Protein AF-Q6FC53-F1 (afdb_monomer_lite)

pLDDT: mean 86.25, std 14.23, range [37.38, 97.0]

Radius of gyration: 13.84 Å; chains: 1; bounding box: 30×32×36 Å

Structure (mmCIF, N/CA/C/O backbone):
data_AF-Q6FC53-F1
#
_entry.id   AF-Q6FC53-F1
#
loop_
_atom_site.group_PDB
_atom_site.id
_atom_site.type_symbol
_atom_site.label_atom_id
_atom_site.label_alt_id
_atom_site.label_comp_id
_atom_site.label_asym_id
_atom_site.label_entity_id
_atom_site.label_seq_id
_atom_site.pdbx_PDB_ins_code
_atom_site.Cartn_x
_atom_site.Cartn_y
_atom_site.Cartn_z
_atom_site.occupancy
_atom_site.B_iso_or_equiv
_atom_site.auth_seq_id
_atom_site.auth_comp_id
_atom_site.auth_asym_id
_atom_site.auth_atom_id
_atom_site.pdbx_PDB_model_num
ATOM 1 N N . MET A 1 1 ? -10.000 25.575 -15.795 1.00 37.38 1 MET A N 1
ATOM 2 C CA . MET A 1 1 ? -9.246 24.410 -16.296 1.00 37.38 1 MET A CA 1
ATOM 3 C C . MET A 1 1 ? -9.890 23.176 -15.709 1.00 37.38 1 MET A C 1
ATOM 5 O O . MET A 1 1 ? -9.745 22.928 -14.522 1.00 37.38 1 MET A O 1
ATOM 9 N N . SER A 1 2 ? -10.734 22.531 -16.503 1.00 40.47 2 SER A N 1
ATOM 10 C CA . SER A 1 2 ? -11.608 21.436 -16.094 1.00 40.47 2 SER A CA 1
ATOM 11 C C . SER A 1 2 ? -10.758 20.213 -15.769 1.00 40.47 2 SER A C 1
ATOM 13 O O . SER A 1 2 ? -10.065 19.702 -16.646 1.00 40.47 2 SER A O 1
ATOM 15 N N . GLU A 1 3 ? -10.779 19.757 -14.518 1.00 51.53 3 GLU A N 1
ATOM 16 C CA . GLU A 1 3 ? -10.260 18.435 -14.183 1.00 51.53 3 GLU A CA 1
ATOM 17 C C . GLU A 1 3 ? -11.138 17.413 -14.909 1.00 51.53 3 GLU A C 1
ATOM 19 O O . GLU A 1 3 ? -12.282 17.170 -14.526 1.00 51.53 3 GLU A O 1
ATOM 24 N N . GLU A 1 4 ? -10.632 16.843 -16.003 1.00 46.25 4 GLU A N 1
ATOM 25 C CA . GLU A 1 4 ? -11.177 15.609 -16.553 1.00 46.25 4 GLU A CA 1
ATOM 26 C C . GLU A 1 4 ? -11.101 14.556 -15.449 1.00 46.25 4 GLU A C 1
ATOM 28 O O . GLU A 1 4 ? -10.051 13.964 -15.178 1.00 46.25 4 GLU A O 1
ATOM 33 N N . ILE A 1 5 ? -12.230 14.331 -14.777 1.00 55.28 5 ILE A N 1
ATOM 34 C CA . ILE A 1 5 ? -12.411 13.212 -13.865 1.00 55.28 5 ILE A CA 1
ATOM 35 C C . ILE A 1 5 ? -12.428 11.970 -14.749 1.00 55.28 5 ILE A C 1
ATOM 37 O O . ILE A 1 5 ? -13.477 11.464 -15.147 1.00 55.28 5 ILE A O 1
ATOM 41 N N . THR A 1 6 ? -11.239 11.488 -15.111 1.00 54.53 6 THR A N 1
ATOM 42 C CA . THR A 1 6 ? -11.091 10.169 -15.708 1.00 54.53 6 THR A CA 1
ATOM 43 C C . THR A 1 6 ? -11.644 9.192 -14.676 1.00 54.53 6 THR A C 1
ATOM 45 O O . THR A 1 6 ? -11.037 8.940 -13.634 1.00 54.53 6 THR A O 1
ATOM 48 N N . ASN A 1 7 ? -12.858 8.692 -14.915 1.00 56.75 7 ASN A N 1
ATOM 49 C CA . ASN A 1 7 ? -13.526 7.708 -14.069 1.00 56.75 7 ASN A CA 1
ATOM 50 C C . ASN A 1 7 ? -12.848 6.344 -14.275 1.00 56.75 7 ASN A C 1
ATOM 52 O O . ASN A 1 7 ? -13.414 5.381 -14.790 1.00 56.75 7 ASN A O 1
ATOM 56 N N . LYS A 1 8 ? -11.550 6.295 -13.976 1.00 67.06 8 LYS A N 1
ATOM 57 C CA . LYS A 1 8 ? -10.719 5.115 -14.103 1.00 67.06 8 LYS A CA 1
ATOM 58 C C . LYS A 1 8 ? -11.022 4.267 -12.883 1.00 67.06 8 LYS A C 1
ATOM 60 O O . LYS A 1 8 ? -10.640 4.617 -11.766 1.00 67.06 8 LYS A O 1
ATOM 65 N N . LYS A 1 9 ? -11.750 3.170 -13.103 1.00 76.00 9 LYS A N 1
ATOM 66 C CA . LYS A 1 9 ? -12.092 2.193 -12.066 1.00 76.00 9 LYS A CA 1
ATOM 67 C C . LYS A 1 9 ? -10.842 1.894 -11.237 1.00 76.00 9 LYS A C 1
ATOM 69 O O . LYS A 1 9 ? -9.827 1.463 -11.787 1.00 76.00 9 LYS A O 1
ATOM 74 N N . LYS A 1 10 ? -10.897 2.164 -9.930 1.00 77.12 10 LYS A N 1
ATOM 75 C CA . LYS A 1 10 ? -9.797 1.823 -9.023 1.00 77.12 10 LYS A CA 1
ATOM 76 C C . LYS A 1 10 ? -9.706 0.300 -8.961 1.00 77.12 10 LYS A C 1
ATOM 78 O O . LYS A 1 10 ? -10.697 -0.368 -8.677 1.00 77.12 10 LYS A O 1
ATOM 83 N N . VAL A 1 11 ? -8.533 -0.232 -9.282 1.00 86.62 11 VAL A N 1
ATOM 84 C CA . VAL A 1 11 ? -8.239 -1.669 -9.261 1.00 86.62 11 VAL A CA 1
ATOM 85 C C . VAL A 1 11 ? -7.267 -1.926 -8.122 1.00 86.62 11 VAL A C 1
ATOM 87 O O . VAL A 1 11 ? -6.383 -1.099 -7.889 1.00 86.62 11 VAL A O 1
ATOM 90 N N . ALA A 1 12 ? -7.437 -3.057 -7.439 1.00 92.06 12 ALA A N 1
ATOM 91 C CA . ALA A 1 12 ? -6.531 -3.491 -6.387 1.00 92.06 12 ALA A CA 1
ATOM 92 C C . ALA A 1 12 ? -5.086 -3.556 -6.886 1.00 92.06 12 ALA A C 1
ATOM 94 O O . ALA A 1 12 ? -4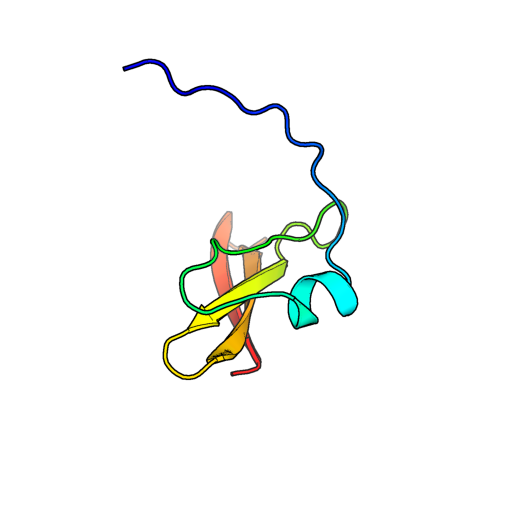.818 -3.846 -8.064 1.00 92.06 12 ALA A O 1
ATOM 95 N N . LEU A 1 13 ? -4.147 -3.286 -5.983 1.00 92.69 13 LEU A N 1
ATOM 96 C CA . LEU A 1 13 ? -2.740 -3.472 -6.292 1.00 92.69 13 LEU A CA 1
ATOM 97 C C . LEU A 1 13 ? -2.474 -4.958 -6.527 1.00 92.69 13 LEU A C 1
ATOM 99 O O . LEU A 1 13 ? -2.943 -5.835 -5.814 1.00 92.69 13 LEU A O 1
ATOM 103 N N . SER A 1 14 ? -1.702 -5.242 -7.570 1.00 92.62 14 SER A N 1
ATOM 104 C CA . SER A 1 14 ? -1.244 -6.592 -7.887 1.00 92.62 14 SER A CA 1
ATOM 105 C C . SER A 1 14 ? 0.244 -6.558 -8.183 1.00 92.62 14 SER A C 1
ATOM 107 O O . SER A 1 14 ? 0.745 -5.553 -8.693 1.00 9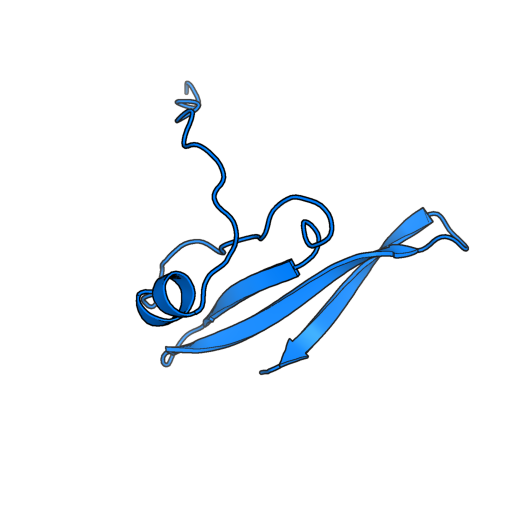2.62 14 SER A O 1
ATOM 109 N N . ALA A 1 15 ? 0.940 -7.670 -7.935 1.00 92.19 15 ALA A N 1
ATOM 110 C CA . ALA A 1 15 ? 2.365 -7.808 -8.240 1.00 92.19 15 ALA A CA 1
ATOM 111 C C . ALA A 1 15 ? 2.672 -7.392 -9.690 1.00 92.19 15 ALA A C 1
ATOM 113 O O . ALA A 1 15 ? 3.498 -6.519 -9.931 1.00 92.19 15 ALA A O 1
ATOM 114 N N . ARG A 1 16 ? 1.869 -7.863 -10.654 1.00 92.94 16 ARG A N 1
ATOM 115 C CA . ARG A 1 16 ? 1.995 -7.486 -12.071 1.00 92.94 16 ARG A CA 1
ATOM 116 C C . ARG A 1 16 ? 1.857 -5.978 -12.315 1.00 92.94 16 ARG A C 1
ATOM 118 O O . ARG A 1 16 ? 2.498 -5.434 -13.214 1.00 92.94 16 ARG A O 1
ATOM 125 N N . ALA A 1 17 ? 0.987 -5.293 -11.571 1.00 90.69 17 ALA A N 1
ATOM 126 C CA . ALA A 1 17 ? 0.798 -3.850 -11.704 1.00 90.69 17 ALA A CA 1
ATOM 127 C C . ALA A 1 17 ? 1.973 -3.049 -11.129 1.00 90.69 17 ALA A C 1
ATOM 129 O O . ALA A 1 17 ? 2.243 -1.963 -11.654 1.00 90.69 17 ALA A O 1
ATOM 130 N N . VAL A 1 18 ? 2.628 -3.583 -10.092 1.00 91.25 18 VAL A N 1
ATOM 131 C CA . VAL A 1 18 ? 3.867 -3.071 -9.492 1.00 91.25 18 VAL A CA 1
ATOM 132 C C . VAL A 1 18 ? 5.045 -3.317 -10.440 1.00 91.25 18 VAL A C 1
ATOM 134 O O . VAL A 1 18 ? 5.799 -2.392 -10.728 1.00 91.25 18 VAL A O 1
ATOM 137 N N . ASP A 1 19 ? 5.133 -4.512 -11.029 1.00 91.19 19 ASP A N 1
ATOM 138 C CA . ASP A 1 19 ? 6.183 -4.902 -11.978 1.00 91.19 19 ASP A CA 1
ATOM 139 C C . ASP A 1 19 ? 6.244 -4.038 -13.226 1.00 91.19 19 ASP A C 1
ATOM 141 O O . ASP A 1 19 ? 7.318 -3.706 -13.722 1.00 91.19 19 ASP A O 1
ATOM 145 N N . LYS A 1 20 ? 5.075 -3.617 -13.699 1.00 91.00 20 LYS A N 1
ATOM 146 C CA . LYS A 1 20 ? 4.941 -2.741 -14.860 1.00 91.00 20 LYS A CA 1
ATOM 147 C C . LYS A 1 20 ? 5.145 -1.258 -14.546 1.00 91.00 20 LYS A C 1
ATOM 149 O O . LYS A 1 20 ? 5.013 -0.442 -15.459 1.00 91.00 20 LYS A O 1
ATOM 154 N N . MET A 1 21 ? 5.392 -0.873 -13.292 1.00 90.50 21 MET A N 1
ATOM 155 C CA . MET A 1 21 ? 5.637 0.531 -12.973 1.00 90.50 21 MET A CA 1
ATOM 156 C C . MET A 1 21 ? 6.983 0.989 -13.534 1.00 90.50 21 MET A C 1
ATOM 158 O O . MET A 1 21 ? 7.995 0.304 -13.412 1.00 90.50 21 MET A O 1
ATOM 162 N N . LYS A 1 22 ? 6.977 2.182 -14.131 1.00 90.50 22 LYS A N 1
ATOM 163 C CA . LYS A 1 22 ? 8.166 2.848 -14.665 1.00 90.50 22 LYS A CA 1
ATOM 164 C C . LYS A 1 22 ? 8.489 4.087 -13.840 1.00 90.50 22 LYS A C 1
ATOM 166 O O . LYS A 1 22 ? 7.599 4.674 -13.219 1.00 90.50 22 LYS A O 1
ATOM 171 N N . ILE A 1 23 ? 9.744 4.521 -13.884 1.00 89.94 23 ILE A N 1
ATOM 172 C CA . ILE A 1 23 ? 10.163 5.807 -13.314 1.00 89.94 23 ILE A CA 1
ATOM 173 C C . ILE A 1 23 ? 9.300 6.920 -13.931 1.00 89.94 23 ILE A C 1
ATOM 175 O O . ILE A 1 23 ? 9.083 6.933 -15.141 1.00 89.94 23 ILE A O 1
ATOM 179 N N . GLY A 1 24 ? 8.765 7.814 -13.097 1.00 84.69 24 GLY A N 1
ATOM 180 C CA . GLY A 1 24 ? 7.856 8.885 -13.528 1.00 84.69 24 GLY A CA 1
ATOM 181 C C . GLY A 1 24 ? 6.381 8.479 -13.630 1.00 84.69 24 GLY A C 1
ATOM 182 O O . GLY A 1 24 ? 5.535 9.332 -13.878 1.00 84.69 24 GLY A O 1
ATOM 183 N N . THR A 1 25 ? 6.044 7.205 -13.396 1.00 86.88 25 THR A N 1
ATOM 184 C CA . THR A 1 25 ? 4.640 6.793 -13.236 1.00 86.88 25 THR A CA 1
ATOM 185 C C . THR A 1 25 ? 4.099 7.322 -11.910 1.00 86.88 25 THR A C 1
ATOM 187 O O . THR A 1 25 ? 4.794 7.272 -10.896 1.00 86.88 25 THR A O 1
ATOM 190 N N . SER A 1 26 ? 2.844 7.772 -11.908 1.00 88.88 26 SER A N 1
ATOM 191 C CA . SER A 1 26 ? 2.135 8.165 -10.690 1.00 88.88 26 SER A CA 1
ATOM 192 C C . SER A 1 26 ? 2.080 7.027 -9.667 1.00 88.88 26 SER A C 1
ATOM 194 O O . SER A 1 26 ? 1.977 5.850 -10.034 1.00 88.88 26 SER A O 1
ATOM 196 N N . ASP A 1 27 ? 2.048 7.393 -8.388 1.00 90.81 27 ASP A N 1
ATOM 197 C CA . ASP A 1 27 ? 1.823 6.456 -7.290 1.00 90.81 27 ASP A CA 1
ATOM 198 C C . ASP A 1 27 ? 0.557 5.627 -7.519 1.00 90.81 27 ASP A C 1
ATOM 200 O O . ASP A 1 27 ? -0.474 6.134 -7.976 1.00 90.81 27 ASP A O 1
ATOM 204 N N . LYS A 1 28 ? 0.622 4.346 -7.162 1.00 92.38 28 LYS A N 1
ATOM 205 C CA . LYS A 1 28 ? -0.543 3.460 -7.188 1.00 92.38 28 LYS A CA 1
ATOM 206 C C . LYS A 1 28 ? -0.969 3.157 -5.762 1.00 92.38 28 LYS A C 1
ATOM 208 O O . LYS A 1 28 ? -0.120 2.962 -4.897 1.00 92.38 28 LYS A O 1
ATOM 213 N N . ARG A 1 29 ? -2.276 3.132 -5.516 1.00 93.12 29 ARG A N 1
ATOM 214 C CA . ARG A 1 29 ? -2.863 2.800 -4.213 1.00 93.12 29 ARG A CA 1
ATOM 215 C C . ARG A 1 29 ? -3.712 1.554 -4.335 1.00 93.12 29 ARG A C 1
ATOM 217 O O . ARG A 1 29 ? -4.281 1.322 -5.401 1.00 93.12 29 ARG A O 1
ATOM 224 N N . ASP A 1 30 ? -3.789 0.798 -3.251 1.00 95.12 30 ASP A N 1
ATOM 225 C CA . ASP A 1 30 ? -4.720 -0.316 -3.169 1.00 95.12 30 ASP A CA 1
ATOM 226 C C . ASP A 1 30 ? -6.157 0.171 -2.933 1.00 95.12 30 ASP A C 1
ATOM 228 O O . ASP A 1 30 ? -6.427 1.374 -2.814 1.00 95.12 30 ASP A O 1
ATOM 232 N N . ILE A 1 31 ? -7.087 -0.776 -2.877 1.00 93.88 31 ILE A N 1
ATOM 233 C CA . ILE A 1 31 ? -8.508 -0.545 -2.623 1.00 93.88 31 ILE A CA 1
ATOM 234 C C . ILE A 1 31 ? -8.998 -1.385 -1.437 1.00 93.88 31 ILE A C 1
ATOM 236 O O . ILE A 1 31 ? -8.297 -2.263 -0.944 1.00 93.88 31 ILE A O 1
ATOM 240 N N . GLY A 1 32 ? -10.227 -1.118 -0.988 1.00 91.88 32 GLY A N 1
ATOM 241 C CA . GLY A 1 32 ? -10.857 -1.877 0.094 1.00 91.88 32 GLY A CA 1
ATOM 242 C C . GLY A 1 32 ? -10.120 -1.709 1.423 1.00 91.88 32 GLY A C 1
ATOM 243 O O . GLY A 1 32 ? -9.740 -0.594 1.785 1.00 91.88 32 GLY A O 1
ATOM 244 N N . GLU A 1 33 ? -9.912 -2.820 2.128 1.00 91.94 33 GLU A N 1
ATOM 245 C CA . GLU A 1 33 ? -9.245 -2.871 3.436 1.00 91.94 33 GLU A CA 1
ATOM 246 C C . GLU A 1 33 ? -7.837 -2.253 3.405 1.00 91.94 33 GLU A C 1
ATOM 248 O O . GLU A 1 33 ? -7.451 -1.520 4.313 1.00 91.94 33 GLU A O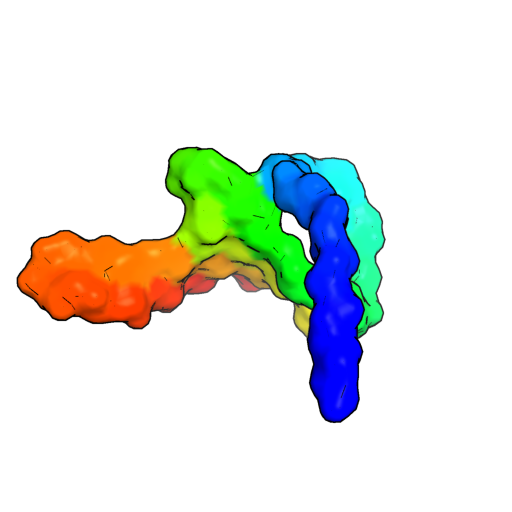 1
ATOM 253 N N . TYR A 1 34 ? -7.102 -2.444 2.306 1.00 92.88 34 TYR A N 1
ATOM 254 C CA . TYR A 1 34 ? -5.737 -1.945 2.150 1.00 92.88 34 TYR A CA 1
ATOM 255 C C . TYR A 1 34 ? -5.656 -0.573 1.477 1.00 92.88 34 TYR A C 1
ATOM 257 O O . TYR A 1 34 ? -4.591 -0.191 1.008 1.00 92.88 34 TYR A O 1
ATOM 265 N N . THR A 1 35 ? -6.725 0.233 1.449 1.00 93.69 35 THR A N 1
ATOM 266 C CA . THR A 1 35 ? -6.714 1.549 0.770 1.00 93.69 35 THR A CA 1
ATOM 267 C C . THR A 1 35 ? -5.629 2.523 1.265 1.00 93.69 35 THR A C 1
ATOM 269 O O . THR A 1 35 ? -5.330 3.513 0.585 1.00 93.69 35 THR A O 1
ATOM 272 N N . GLY A 1 36 ? -5.065 2.283 2.452 1.00 94.56 36 GLY A N 1
ATOM 273 C CA . GLY A 1 36 ? -3.920 3.015 2.991 1.00 94.56 36 GLY A CA 1
ATOM 274 C C . GLY A 1 36 ? -2.581 2.646 2.343 1.00 94.56 36 GLY A C 1
ATOM 275 O O . GLY A 1 36 ? -1.642 3.440 2.409 1.00 94.56 36 GLY A O 1
ATOM 276 N N . LEU A 1 37 ? -2.485 1.478 1.708 1.00 95.56 37 LEU A N 1
ATOM 277 C CA . LEU A 1 37 ? -1.287 0.971 1.053 1.00 95.56 37 LEU A CA 1
ATOM 278 C C . LEU A 1 37 ? -1.092 1.630 -0.313 1.00 95.56 37 LEU A C 1
ATOM 280 O O . LEU A 1 37 ? -2.013 1.784 -1.118 1.00 95.56 37 LEU A O 1
ATOM 284 N N . SER A 1 38 ? 0.147 2.018 -0.582 1.00 94.56 38 SER A N 1
ATOM 285 C CA . SER A 1 38 ? 0.554 2.636 -1.832 1.00 94.56 38 SER A CA 1
ATOM 286 C C . SER A 1 38 ? 1.988 2.280 -2.189 1.00 94.56 38 SER A C 1
ATOM 288 O O . SER A 1 38 ? 2.794 1.957 -1.318 1.00 94.56 38 SER A O 1
ATOM 290 N N . VAL A 1 39 ? 2.298 2.354 -3.478 1.00 94.62 39 VAL A N 1
ATOM 291 C CA . VAL A 1 39 ? 3.631 2.113 -4.025 1.00 94.62 39 VAL A CA 1
ATOM 292 C C . VAL A 1 39 ? 4.057 3.289 -4.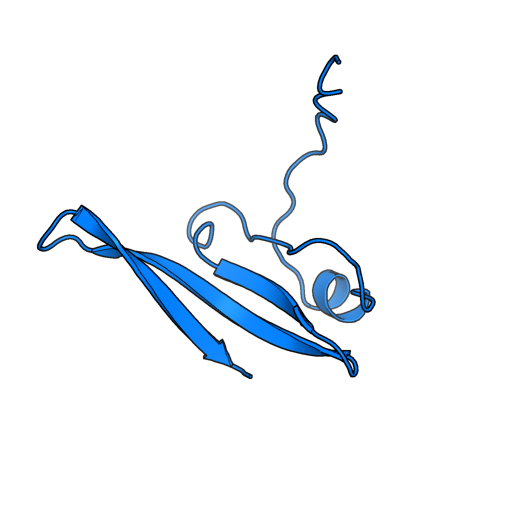897 1.00 94.62 39 VAL A C 1
ATOM 294 O O . VAL A 1 39 ? 3.288 3.777 -5.731 1.00 94.62 39 VAL A O 1
ATOM 297 N N . THR A 1 40 ? 5.304 3.713 -4.711 1.00 92.19 40 THR A N 1
ATOM 298 C CA . THR A 1 40 ? 5.959 4.773 -5.481 1.00 92.19 40 THR A CA 1
ATOM 299 C C . THR A 1 40 ? 7.187 4.204 -6.182 1.00 92.19 40 THR A C 1
ATOM 301 O O . THR A 1 40 ? 7.998 3.521 -5.556 1.00 92.19 40 THR A O 1
ATOM 304 N N . CYS A 1 41 ? 7.370 4.530 -7.464 1.00 91.94 41 CYS A N 1
ATOM 305 C CA . CYS A 1 41 ? 8.622 4.265 -8.179 1.00 91.94 41 CYS A CA 1
ATOM 306 C C . CYS A 1 41 ? 9.526 5.496 -8.131 1.00 91.94 41 CYS A C 1
ATOM 308 O O . CYS A 1 41 ? 9.247 6.509 -8.773 1.00 91.94 41 CYS A O 1
ATOM 310 N N . ARG A 1 42 ? 10.611 5.407 -7.359 1.00 84.44 42 ARG A N 1
ATOM 311 C CA . ARG A 1 42 ? 11.599 6.481 -7.214 1.00 84.44 42 ARG A CA 1
ATOM 312 C C . ARG A 1 42 ? 12.607 6.478 -8.369 1.00 84.44 42 ARG A C 1
ATOM 314 O O . ARG A 1 42 ? 12.611 5.601 -9.237 1.00 84.44 42 ARG A O 1
ATOM 321 N N . LYS A 1 43 ? 13.483 7.490 -8.373 1.00 78.25 43 LYS A N 1
ATOM 322 C CA . LYS A 1 43 ? 14.663 7.533 -9.250 1.00 78.25 43 LYS A CA 1
ATOM 323 C C . LYS A 1 43 ? 15.483 6.248 -9.041 1.00 78.25 43 LYS A C 1
ATOM 325 O O . LYS A 1 43 ? 15.573 5.771 -7.916 1.00 78.25 43 LYS A O 1
ATOM 330 N N . MET A 1 44 ? 16.031 5.696 -10.126 1.00 80.06 44 MET A N 1
ATOM 331 C CA . MET A 1 44 ? 16.727 4.392 -10.181 1.00 80.06 44 MET A CA 1
ATOM 332 C C . MET A 1 44 ? 15.834 3.138 -10.106 1.00 80.06 44 MET A C 1
ATOM 334 O O . MET A 1 44 ? 16.348 2.035 -9.969 1.00 80.06 44 MET A O 1
ATOM 338 N N . GLY A 1 45 ? 14.508 3.269 -10.236 1.00 76.62 45 GLY A N 1
ATOM 339 C CA . GLY A 1 45 ? 13.605 2.109 -10.327 1.00 76.62 45 GLY A CA 1
ATOM 340 C C . GLY A 1 45 ? 13.286 1.447 -8.985 1.00 76.62 45 GLY A C 1
ATOM 341 O O . GLY A 1 45 ? 12.595 0.430 -8.955 1.00 76.62 45 GLY A O 1
ATOM 342 N N . LEU A 1 46 ? 13.741 2.046 -7.883 1.00 86.56 46 LEU A N 1
ATOM 343 C CA . LEU A 1 46 ? 13.462 1.581 -6.534 1.00 86.56 46 LEU A CA 1
ATOM 344 C C . LEU A 1 46 ? 11.969 1.742 -6.201 1.00 86.56 46 LEU A C 1
ATOM 346 O O . LEU A 1 46 ? 11.375 2.801 -6.450 1.00 86.56 46 LEU A O 1
ATOM 350 N N . ARG A 1 47 ? 11.364 0.689 -5.645 1.00 90.31 47 ARG A N 1
ATOM 351 C CA . ARG A 1 47 ? 9.928 0.617 -5.355 1.00 90.31 47 ARG A CA 1
ATOM 352 C C . ARG A 1 47 ? 9.696 0.701 -3.859 1.00 90.31 47 ARG A C 1
ATOM 354 O O . ARG A 1 47 ? 9.874 -0.275 -3.145 1.00 90.31 47 ARG A O 1
ATOM 361 N N . SER A 1 48 ? 9.220 1.857 -3.414 1.00 92.12 48 SER A N 1
ATOM 362 C CA . SER A 1 48 ? 8.943 2.081 -2.001 1.00 92.12 48 SER A CA 1
ATOM 363 C C . SER A 1 48 ? 7.467 1.862 -1.705 1.00 92.12 48 SER A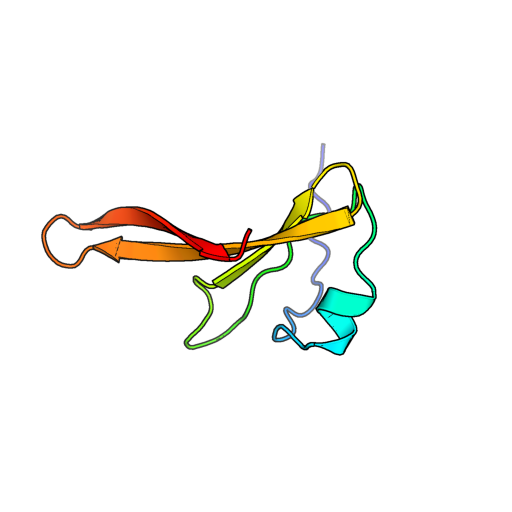 C 1
ATOM 365 O O . SER A 1 48 ? 6.600 2.442 -2.367 1.00 92.12 48 SER A O 1
ATOM 367 N N . PHE A 1 49 ? 7.194 1.041 -0.694 1.00 94.00 49 PHE A N 1
ATOM 368 C CA . PHE A 1 49 ? 5.847 0.755 -0.218 1.00 94.00 49 PHE A CA 1
ATOM 369 C C . PHE A 1 49 ? 5.547 1.581 1.024 1.00 94.00 49 PHE A C 1
ATOM 371 O O . PHE A 1 49 ? 6.338 1.646 1.966 1.00 94.00 49 PHE A O 1
ATOM 378 N N . VAL A 1 50 ? 4.380 2.211 1.022 1.00 95.00 50 VAL A N 1
ATOM 379 C CA . VAL A 1 50 ? 3.952 3.151 2.049 1.00 95.00 50 VAL A CA 1
ATOM 380 C C . VAL A 1 50 ? 2.551 2.792 2.506 1.00 95.00 50 VAL A C 1
ATOM 382 O O . VAL A 1 50 ? 1.648 2.682 1.678 1.00 95.00 50 VAL A O 1
ATOM 385 N N . TYR A 1 51 ? 2.351 2.721 3.819 1.00 96.00 51 TYR A N 1
ATOM 386 C CA . TYR A 1 51 ? 1.035 2.604 4.431 1.00 96.00 51 TYR A CA 1
ATOM 387 C C . TYR A 1 51 ? 0.643 3.904 5.133 1.00 96.00 51 TYR A C 1
ATOM 389 O O . TYR A 1 51 ? 1.391 4.438 5.955 1.00 96.00 51 TYR A O 1
ATOM 397 N N . ARG A 1 52 ? -0.533 4.435 4.799 1.00 95.94 52 ARG A N 1
ATOM 398 C CA . ARG A 1 52 ? -1.099 5.645 5.395 1.00 95.94 52 ARG A CA 1
ATOM 399 C C . ARG A 1 52 ? -2.391 5.315 6.126 1.00 95.94 52 ARG A C 1
ATOM 401 O O . ARG A 1 52 ? -3.325 4.807 5.516 1.00 95.94 52 ARG A O 1
ATOM 408 N N . TYR A 1 53 ? -2.463 5.672 7.401 1.00 95.19 53 TYR A N 1
ATOM 409 C CA . TYR A 1 53 ? -3.606 5.385 8.264 1.00 95.19 53 TYR A CA 1
ATOM 410 C C . TYR A 1 53 ? -3.930 6.581 9.157 1.00 95.19 53 TYR A C 1
ATOM 412 O O . TYR A 1 53 ? -3.087 7.455 9.368 1.00 95.19 53 TYR A O 1
ATOM 420 N N . ARG A 1 54 ? -5.161 6.633 9.672 1.00 95.50 54 ARG A N 1
ATOM 421 C CA . ARG A 1 54 ? -5.513 7.539 10.769 1.00 95.50 54 ARG A CA 1
ATOM 422 C C . ARG A 1 54 ? -5.283 6.818 12.084 1.00 95.50 54 ARG A C 1
ATOM 424 O O . ARG A 1 54 ? -5.777 5.711 12.274 1.00 95.50 54 ARG A O 1
ATOM 431 N N . SER A 1 55 ? -4.506 7.432 12.960 1.00 94.88 55 SER A N 1
ATOM 432 C CA . SER A 1 55 ? -4.245 6.901 14.290 1.00 94.88 55 SER A CA 1
ATOM 433 C C . SER A 1 55 ? -5.520 6.991 15.139 1.00 94.88 55 SER A C 1
ATOM 435 O O . SER A 1 55 ? -6.126 8.059 15.193 1.00 94.88 55 SER A O 1
ATOM 437 N N . PRO A 1 56 ? -5.952 5.905 15.804 1.00 94.94 56 PRO A N 1
ATOM 438 C CA . PRO A 1 56 ? -7.175 5.919 16.608 1.00 94.94 56 PRO A CA 1
ATOM 439 C C . PRO A 1 56 ? -7.020 6.708 17.916 1.00 94.94 56 PRO A C 1
ATOM 441 O O . PRO A 1 56 ? -8.015 7.004 18.564 1.00 94.94 56 PRO A O 1
ATOM 444 N N . LEU A 1 57 ? -5.785 7.042 18.308 1.00 97.00 57 LEU A N 1
ATOM 445 C CA . LEU A 1 57 ? -5.490 7.736 19.564 1.00 97.00 57 LEU A CA 1
ATOM 446 C C . LEU A 1 57 ? -5.759 9.243 19.480 1.00 97.00 57 LEU A C 1
ATOM 448 O O . LEU A 1 57 ? -6.204 9.857 20.439 1.00 97.00 57 LEU A O 1
ATOM 452 N N . ASP A 1 58 ? -5.450 9.836 18.332 1.00 96.69 58 ASP A N 1
ATOM 453 C CA . ASP A 1 58 ? -5.385 11.288 18.124 1.00 96.69 58 ASP A CA 1
ATOM 454 C C . ASP A 1 58 ? -5.996 11.718 16.780 1.00 96.69 58 ASP A C 1
ATOM 456 O O . ASP A 1 58 ? -5.948 12.889 16.411 1.00 96.69 58 ASP A O 1
ATOM 460 N N . ASN A 1 59 ? -6.549 10.771 16.015 1.00 95.25 59 ASN A N 1
ATOM 461 C CA . ASN A 1 59 ? -7.102 10.965 14.674 1.00 95.25 59 ASN A CA 1
ATOM 462 C C . ASN A 1 59 ? -6.106 11.556 13.648 1.00 95.25 59 ASN A C 1
ATOM 464 O O . ASN A 1 59 ? -6.501 11.990 12.554 1.00 95.25 59 ASN A O 1
ATOM 468 N N . SER A 1 60 ? -4.807 11.561 13.972 1.00 96.44 60 SER A N 1
ATOM 469 C CA . SER A 1 60 ? -3.765 12.124 13.118 1.00 96.44 60 SER A CA 1
ATOM 470 C C . SER A 1 60 ? -3.481 11.210 11.929 1.00 96.44 60 SER A C 1
ATOM 472 O O . SER A 1 60 ? -3.565 9.981 12.013 1.00 96.44 60 SER A O 1
ATOM 474 N N . LEU A 1 61 ? -3.162 11.808 10.779 1.00 96.00 61 LEU A N 1
ATOM 475 C CA . LEU A 1 61 ? -2.815 11.055 9.579 1.00 96.00 61 LEU A CA 1
ATOM 476 C C . LEU A 1 61 ? -1.339 10.657 9.644 1.00 96.00 61 LEU A C 1
ATOM 478 O O . LEU A 1 61 ? -0.455 11.500 9.511 1.00 96.00 61 LEU A O 1
ATOM 482 N N . LYS A 1 62 ? -1.074 9.365 9.818 1.00 96.19 62 LYS A N 1
ATOM 483 C CA . LYS A 1 62 ? 0.275 8.805 9.903 1.00 96.19 62 LYS A CA 1
ATOM 484 C C . LYS A 1 62 ? 0.651 8.097 8.611 1.00 96.19 62 LYS A C 1
ATOM 486 O O . LYS A 1 62 ? -0.197 7.544 7.910 1.00 96.19 62 LYS A O 1
ATOM 491 N N . LYS A 1 63 ? 1.943 8.128 8.291 1.00 95.19 63 LYS A N 1
ATOM 492 C CA . LYS A 1 63 ? 2.539 7.496 7.112 1.00 95.19 63 LYS A CA 1
ATOM 493 C C . LYS A 1 63 ? 3.745 6.672 7.553 1.00 95.19 63 LYS A C 1
ATOM 495 O O . LYS A 1 63 ? 4.642 7.214 8.187 1.00 95.19 63 LYS A O 1
ATOM 500 N N . ILE A 1 64 ? 3.768 5.397 7.184 1.00 95.12 64 ILE A N 1
ATOM 501 C CA . ILE A 1 64 ? 4.853 4.458 7.482 1.00 95.12 64 ILE A CA 1
ATOM 502 C C . ILE A 1 64 ? 5.409 3.931 6.162 1.00 95.12 64 ILE A C 1
ATOM 504 O O . ILE A 1 64 ? 4.648 3.580 5.260 1.00 95.12 64 ILE A O 1
ATOM 508 N N . THR A 1 65 ? 6.733 3.880 6.049 1.00 94.56 65 THR A N 1
ATOM 509 C CA . THR A 1 65 ? 7.417 3.189 4.950 1.00 94.56 65 THR A CA 1
ATOM 510 C C . THR A 1 65 ? 7.643 1.741 5.367 1.00 94.56 65 THR A C 1
ATOM 512 O O . THR A 1 65 ? 8.243 1.503 6.409 1.00 94.56 65 THR A O 1
ATOM 515 N N . LEU A 1 66 ? 7.143 0.794 4.576 1.00 91.56 66 LEU A N 1
ATOM 516 C CA . LEU A 1 66 ? 7.244 -0.640 4.863 1.00 91.56 66 LEU A CA 1
ATOM 517 C C . LEU A 1 66 ? 8.502 -1.257 4.246 1.00 91.56 66 LEU A C 1
ATOM 519 O O . LEU A 1 66 ? 9.171 -2.062 4.881 1.00 91.56 66 LEU A O 1
ATOM 523 N N . VAL A 1 67 ? 8.806 -0.879 3.001 1.00 83.50 67 VAL A N 1
ATOM 524 C CA . VAL A 1 67 ? 9.941 -1.391 2.222 1.00 83.50 67 VAL A CA 1
ATOM 525 C C . VAL A 1 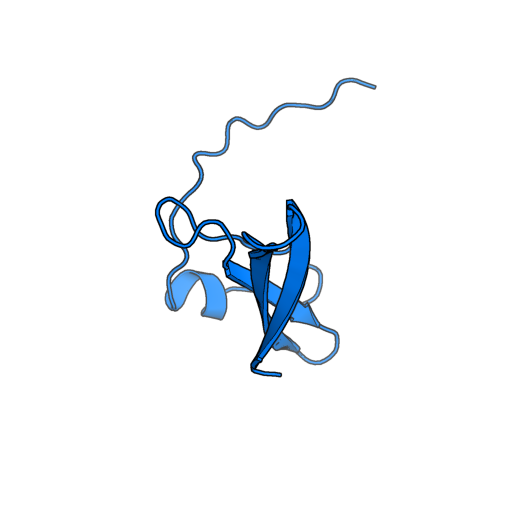67 ? 10.530 -0.239 1.407 1.00 83.50 67 VAL A C 1
ATOM 527 O O . VAL A 1 67 ? 9.777 0.608 0.898 1.00 83.50 67 VAL A O 1
ATOM 530 N N . ASN A 1 68 ? 11.862 -0.190 1.320 1.00 71.50 68 ASN A N 1
ATOM 531 C CA . ASN A 1 68 ? 12.614 0.746 0.489 1.00 71.50 68 ASN A CA 1
ATOM 532 C C . ASN A 1 68 ? 13.097 0.084 -0.794 1.00 71.50 68 ASN A C 1
ATOM 534 O O . ASN A 1 68 ? 13.756 -0.971 -0.734 1.00 71.50 68 ASN A O 1
#

Foldseek 3Di:
DDPPPPVPPQAADDPVNLVPDDAVDDKHAGDDPRRQWIWDQHPPRDIWIKGWDQDPVPRDIDIDIDGD

Secondary structure (DSSP, 8-state):
--------------HHHHHT--TTPPPEE--GGGTTEEEEE-GGG-EEEEEEEE-TTT--EEEEEEE-

Sequence (68 aa):
MSEEITNKKKVALSARAVDKMKIGTSDKRDIGEYTGLSVTCRKMGLRSFVYRYRSPLDNSLKKITLVN

Organism: Acinetobacter baylyi (strain ATCC 33305 / BD413 / ADP1) (NCBI:txid62977)